Protein AF-A0A7W5N463-F1 (afdb_monomer_lite)

Secondary structure (DSSP, 8-state):
------PPPPSSEEEEEE-TT-PEEEEEGGGTEEEEE-TTS-EEEEE-S-SSEEEEEE-TTS-EEEEETTTEEEEE-TTS-EEEETTSTTTHHHHHHHHTT--

Foldseek 3Di:
DDDDPPAPDQAPFQDWDAAPVRWIWTQSQRQQFIWTQDPVRHIDTPDHPHARWHDKDADPQGWIWTDHPNFAIWTQGPVRDIDGHGVCPVPVVVVVVVVVVPD

Radius of gyration: 17.24 Å; chains: 1; bounding box: 27×18×74 Å

Structure (mmCIF, N/CA/C/O backbone):
data_AF-A0A7W5N463-F1
#
_entry.id   AF-A0A7W5N463-F1
#
loop_
_atom_site.group_PDB
_atom_site.id
_atom_site.type_symbol
_atom_site.label_atom_id
_atom_site.label_alt_id
_atom_site.label_comp_id
_atom_site.label_asym_id
_atom_site.label_entity_id
_atom_site.label_seq_id
_atom_site.pdbx_PDB_ins_code
_atom_site.Cartn_x
_atom_site.Cartn_y
_atom_site.Cartn_z
_atom_site.occupancy
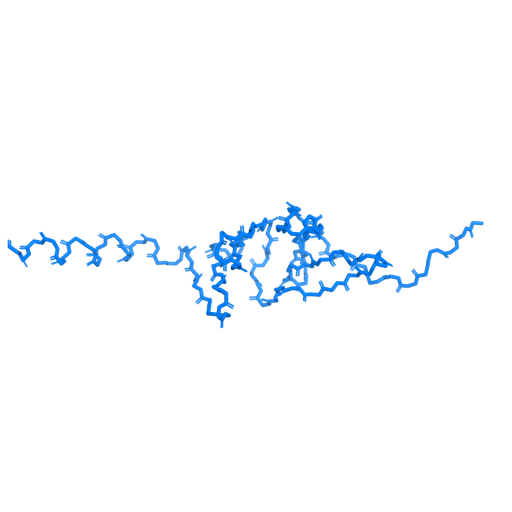_atom_site.B_iso_or_equiv
_atom_site.auth_seq_id
_atom_site.auth_comp_id
_atom_site.auth_asym_id
_atom_site.auth_atom_id
_atom_site.pdbx_PDB_model_num
ATOM 1 N N . MET A 1 1 ? 0.372 3.433 34.661 1.00 47.28 1 MET A N 1
ATOM 2 C CA . MET A 1 1 ? 0.418 3.623 33.190 1.00 47.28 1 MET A CA 1
ATOM 3 C C . MET A 1 1 ? -0.213 2.404 32.531 1.00 47.28 1 MET A C 1
ATOM 5 O O . MET A 1 1 ? 0.197 1.294 32.851 1.00 47.28 1 MET A O 1
ATOM 9 N N . LYS A 1 2 ? -1.244 2.576 31.691 1.00 39.56 2 LYS A N 1
ATOM 10 C CA . LYS A 1 2 ? -1.868 1.459 30.960 1.00 39.56 2 LYS A CA 1
ATOM 11 C C . LYS A 1 2 ? -0.865 0.926 29.932 1.00 39.56 2 LYS A C 1
ATOM 13 O O . LYS A 1 2 ? -0.378 1.690 29.105 1.00 39.56 2 LYS A O 1
ATOM 18 N N . LYS A 1 3 ? -0.529 -0.364 30.011 1.00 44.59 3 LYS A N 1
ATOM 19 C CA . LYS A 1 3 ? 0.207 -1.062 28.953 1.00 44.59 3 LYS A CA 1
ATOM 20 C C . LYS A 1 3 ? -0.769 -1.263 27.796 1.00 44.59 3 LYS A C 1
ATOM 22 O O . LYS A 1 3 ? -1.738 -2.000 27.946 1.00 44.59 3 LYS A O 1
ATOM 27 N N . PHE A 1 4 ? -0.551 -0.567 26.686 1.00 53.22 4 PHE A N 1
ATOM 28 C CA . PHE A 1 4 ? -1.219 -0.896 25.430 1.00 53.22 4 PHE A CA 1
ATOM 29 C C . PHE A 1 4 ? -0.758 -2.302 25.029 1.00 53.22 4 PHE A C 1
ATOM 31 O O . PHE A 1 4 ? 0.436 -2.597 25.126 1.00 53.22 4 PHE A O 1
ATOM 38 N N . GLY A 1 5 ? -1.698 -3.186 24.687 1.00 53.00 5 GLY A N 1
ATOM 39 C CA . GLY A 1 5 ? -1.399 -4.560 24.281 1.00 53.00 5 GLY A CA 1
ATOM 40 C C . GLY A 1 5 ? -0.428 -4.609 23.099 1.00 53.00 5 GLY A C 1
ATOM 41 O O . GLY A 1 5 ? -0.149 -3.591 22.464 1.00 53.00 5 GLY A O 1
ATOM 42 N N . THR A 1 6 ? 0.107 -5.792 22.802 1.00 52.97 6 THR A N 1
ATOM 43 C CA . THR A 1 6 ? 0.993 -6.038 21.655 1.00 52.97 6 THR A CA 1
ATOM 44 C C . THR A 1 6 ? 0.224 -5.919 20.335 1.00 52.97 6 THR A C 1
ATOM 46 O O . THR A 1 6 ? 0.011 -6.906 19.639 1.00 52.97 6 THR A O 1
ATOM 49 N N . HIS A 1 7 ? -0.232 -4.717 19.995 1.00 60.06 7 HIS A N 1
ATOM 50 C CA . HIS A 1 7 ? -0.747 -4.415 18.668 1.00 60.06 7 HIS A CA 1
ATOM 51 C C . HIS A 1 7 ? 0.422 -4.472 17.686 1.00 60.06 7 HIS A C 1
ATOM 53 O O . HIS A 1 7 ? 1.533 -4.021 18.002 1.00 60.06 7 HIS A O 1
ATOM 59 N N . GLN A 1 8 ? 0.187 -5.055 16.510 1.00 69.25 8 GLN A N 1
ATOM 60 C CA . GLN A 1 8 ? 1.178 -5.089 15.441 1.00 69.25 8 GLN A CA 1
ATOM 61 C C . GLN A 1 8 ? 1.693 -3.662 15.208 1.00 69.25 8 GLN A C 1
ATOM 63 O O . GLN A 1 8 ? 0.920 -2.715 15.073 1.00 69.25 8 GLN A O 1
ATOM 68 N N . ARG A 1 9 ? 3.014 -3.476 15.263 1.00 83.31 9 ARG A N 1
ATOM 69 C CA . ARG A 1 9 ? 3.600 -2.134 15.202 1.00 83.31 9 ARG A CA 1
ATOM 70 C C . ARG A 1 9 ? 3.732 -1.686 13.755 1.00 83.31 9 ARG A C 1
ATOM 72 O O . ARG A 1 9 ? 4.267 -2.420 12.926 1.00 83.31 9 ARG A O 1
ATOM 79 N N . LEU A 1 10 ? 3.358 -0.436 13.494 1.00 90.75 10 LEU A N 1
ATOM 80 C CA . LEU A 1 10 ? 3.725 0.235 12.253 1.00 90.75 10 LEU A CA 1
ATOM 81 C C . LEU A 1 10 ? 5.251 0.301 12.113 1.00 90.75 10 LEU A C 1
ATOM 83 O O . LEU A 1 10 ? 6.005 0.488 13.075 1.00 90.75 10 LEU A O 1
ATOM 87 N N . ALA A 1 11 ? 5.696 0.155 10.879 1.00 92.19 11 ALA A N 1
ATOM 88 C CA . ALA A 1 11 ? 7.073 0.048 10.463 1.00 92.19 11 ALA A CA 1
ATOM 89 C C . ALA A 1 11 ? 7.363 1.142 9.424 1.00 92.19 11 ALA A C 1
ATOM 91 O O . ALA A 1 11 ? 7.364 0.907 8.218 1.00 92.19 11 ALA A O 1
ATOM 92 N N . THR A 1 12 ? 7.624 2.354 9.924 1.00 95.38 12 THR A N 1
ATOM 93 C CA . THR A 1 12 ? 7.873 3.556 9.107 1.00 95.38 12 THR A CA 1
ATOM 94 C C . THR A 1 12 ? 6.667 3.895 8.213 1.00 95.38 12 THR A C 1
ATOM 96 O O . THR A 1 12 ? 6.763 3.776 6.992 1.00 95.38 12 THR A O 1
ATOM 99 N N . PRO A 1 13 ? 5.514 4.285 8.794 1.00 96.44 13 PRO A N 1
ATOM 100 C CA . PRO A 1 13 ? 4.371 4.727 8.000 1.00 96.44 13 PRO A CA 1
ATOM 101 C C . PRO A 1 13 ? 4.761 5.969 7.187 1.00 96.44 13 PRO A C 1
ATOM 103 O O . PRO A 1 13 ? 5.327 6.911 7.742 1.00 96.44 13 PRO A O 1
ATOM 106 N N . ALA A 1 14 ? 4.507 5.947 5.879 1.00 97.38 14 ALA A N 1
ATOM 107 C CA . ALA A 1 14 ? 4.937 7.002 4.953 1.00 97.38 14 ALA A CA 1
ATOM 108 C C . ALA A 1 14 ? 3.773 7.809 4.359 1.00 97.38 14 ALA A C 1
ATOM 110 O O . ALA A 1 14 ? 3.964 8.957 3.968 1.00 97.38 14 ALA A O 1
ATOM 111 N N . GLY A 1 15 ? 2.573 7.235 4.339 1.00 97.12 15 GLY A N 1
ATOM 112 C CA . GLY A 1 15 ? 1.365 7.912 3.893 1.00 97.12 15 GLY A CA 1
ATOM 113 C C . GLY A 1 15 ? 0.113 7.122 4.235 1.00 97.12 15 GLY A C 1
ATOM 114 O O . GLY A 1 15 ? 0.179 5.983 4.706 1.00 97.12 15 GLY A O 1
ATOM 115 N N . ILE A 1 16 ? -1.026 7.774 4.033 1.00 97.88 16 ILE A N 1
ATOM 116 C CA . ILE A 1 16 ? -2.348 7.276 4.406 1.00 97.88 16 ILE A CA 1
ATOM 117 C C . ILE A 1 16 ? -3.360 7.547 3.294 1.00 97.88 16 ILE A C 1
ATOM 119 O O . ILE A 1 16 ? -3.160 8.433 2.463 1.00 97.88 16 ILE A O 1
ATOM 123 N N . GLY A 1 17 ? -4.456 6.798 3.313 1.00 96.56 17 GLY A N 1
ATOM 124 C CA . GLY A 1 17 ? -5.619 6.993 2.454 1.00 96.56 17 GLY A CA 1
ATOM 125 C C . GLY A 1 17 ? -6.847 6.323 3.060 1.00 96.56 17 GLY A C 1
ATOM 126 O O . GLY A 1 17 ? -6.763 5.724 4.130 1.00 96.56 17 GLY A O 1
ATOM 127 N N . PHE A 1 18 ? -7.981 6.396 2.373 1.00 96.69 18 PHE A N 1
ATOM 128 C CA . PHE A 1 18 ? -9.184 5.659 2.753 1.00 96.69 18 PHE A CA 1
ATOM 129 C C . PHE A 1 18 ? -9.627 4.776 1.596 1.00 96.69 18 PHE A C 1
ATOM 131 O O . PHE A 1 18 ? -9.537 5.178 0.433 1.00 96.69 18 PHE A O 1
ATOM 138 N N . ASP A 1 19 ? -10.094 3.573 1.913 1.00 95.75 19 ASP A N 1
ATOM 139 C CA . ASP A 1 19 ? -10.847 2.780 0.948 1.00 95.75 19 ASP A CA 1
ATOM 140 C C . ASP A 1 19 ? -12.295 3.293 0.835 1.00 95.75 19 ASP A C 1
ATOM 142 O O . ASP A 1 19 ? -12.727 4.189 1.565 1.00 95.75 19 ASP A O 1
ATOM 146 N N . ARG A 1 20 ? 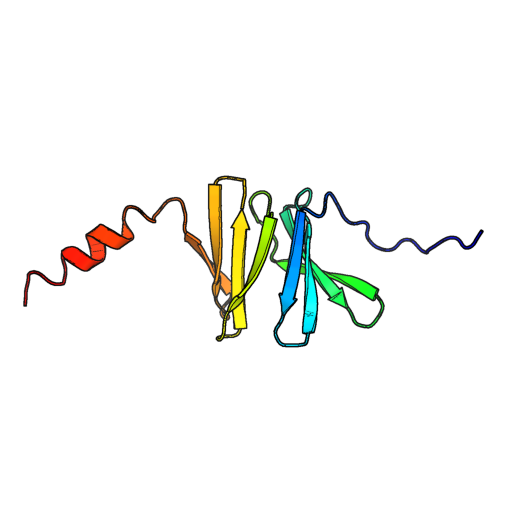-13.073 2.740 -0.098 1.00 93.94 20 ARG A N 1
ATOM 147 C CA . ARG A 1 20 ? -14.473 3.137 -0.306 1.00 93.94 20 ARG A CA 1
ATOM 148 C C . ARG A 1 20 ? -15.407 2.786 0.842 1.00 93.94 20 ARG A C 1
ATOM 150 O O . ARG A 1 2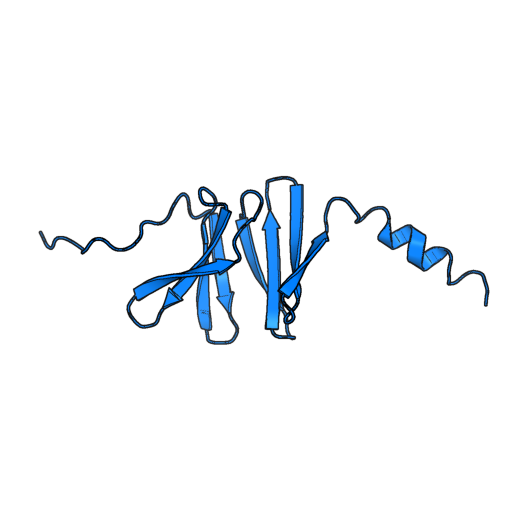0 ? -16.476 3.380 0.926 1.00 93.94 20 ARG A O 1
ATOM 157 N N . ALA A 1 21 ? -15.022 1.848 1.703 1.00 94.62 21 ALA A N 1
ATOM 158 C CA . ALA A 1 21 ? -15.757 1.548 2.926 1.00 94.62 21 ALA A CA 1
ATOM 159 C C . ALA A 1 21 ? -15.401 2.528 4.062 1.00 94.62 21 ALA A C 1
ATOM 161 O O . ALA A 1 21 ? -15.940 2.416 5.159 1.00 94.62 21 ALA A O 1
ATOM 162 N N . GLY A 1 22 ? -14.505 3.491 3.813 1.00 95.56 22 GLY A N 1
ATOM 163 C CA . GLY A 1 22 ? -14.055 4.468 4.798 1.00 95.56 22 GLY A CA 1
ATOM 164 C C . GLY A 1 22 ? -13.004 3.924 5.765 1.00 95.56 22 GLY A C 1
ATOM 165 O O . GLY A 1 22 ? -12.728 4.564 6.780 1.00 95.56 22 GLY A O 1
ATOM 166 N N . ARG A 1 23 ? -12.393 2.767 5.481 1.00 96.50 23 ARG A N 1
ATOM 167 C CA . ARG A 1 23 ? -11.338 2.199 6.329 1.00 96.50 23 ARG A CA 1
ATOM 168 C C . ARG A 1 23 ? -10.002 2.873 6.038 1.00 96.50 23 ARG A C 1
ATOM 170 O O . ARG A 1 23 ? -9.664 3.134 4.882 1.00 96.50 23 ARG A O 1
ATOM 177 N N . LEU A 1 24 ? -9.230 3.139 7.093 1.00 97.12 24 LEU A N 1
ATOM 178 C CA . LEU A 1 24 ? -7.915 3.773 6.993 1.00 97.12 24 LEU A CA 1
ATOM 179 C C . LEU A 1 24 ? -6.898 2.801 6.390 1.00 97.12 24 LEU A C 1
ATOM 181 O O . LEU A 1 24 ? -6.608 1.762 6.982 1.00 97.12 24 LEU A O 1
ATOM 185 N N . LEU A 1 25 ? -6.319 3.187 5.257 1.00 98.31 25 LEU A N 1
ATOM 186 C CA . LEU A 1 25 ? -5.188 2.526 4.620 1.00 98.31 25 LEU A CA 1
ATOM 187 C C . LEU A 1 25 ? -3.881 3.215 5.021 1.00 98.31 25 LEU A C 1
ATOM 189 O O . LEU A 1 25 ? -3.809 4.444 5.075 1.00 98.31 25 LEU A O 1
ATOM 193 N N . ILE A 1 26 ? -2.832 2.432 5.262 1.00 98.31 26 ILE A N 1
ATOM 194 C CA . ILE A 1 26 ? -1.524 2.914 5.713 1.00 98.31 26 ILE A CA 1
ATOM 195 C C . ILE A 1 26 ? -0.431 2.307 4.837 1.00 98.31 26 ILE A C 1
ATOM 197 O O . ILE A 1 26 ? -0.264 1.089 4.802 1.00 98.31 26 ILE A O 1
ATOM 201 N N . ALA A 1 27 ? 0.366 3.153 4.185 1.00 98.19 27 ALA A N 1
ATOM 202 C CA . ALA A 1 27 ? 1.591 2.732 3.517 1.00 98.19 27 ALA A CA 1
ATOM 203 C C . ALA A 1 27 ? 2.677 2.440 4.560 1.00 98.19 27 ALA A C 1
ATOM 205 O O . ALA A 1 27 ? 3.317 3.348 5.101 1.00 98.19 27 ALA A O 1
ATOM 206 N N . ASN A 1 28 ? 2.877 1.158 4.857 1.00 97.38 28 ASN A N 1
ATOM 207 C CA . ASN A 1 28 ? 3.831 0.670 5.841 1.00 97.38 28 ASN A CA 1
ATOM 208 C C . ASN A 1 28 ? 5.183 0.399 5.171 1.00 97.38 28 ASN A C 1
ATOM 210 O O . ASN A 1 28 ? 5.524 -0.728 4.802 1.00 97.38 28 ASN A O 1
ATOM 214 N N . ARG A 1 29 ? 5.947 1.475 4.958 1.00 96.31 29 ARG A N 1
ATOM 215 C CA . ARG A 1 29 ? 7.076 1.499 4.021 1.00 96.31 29 ARG A CA 1
ATOM 216 C C . ARG A 1 29 ? 8.153 0.463 4.324 1.00 96.31 29 ARG A C 1
ATOM 218 O O . ARG A 1 29 ? 8.657 -0.156 3.396 1.00 96.31 29 ARG A O 1
ATOM 225 N N . ARG A 1 30 ? 8.533 0.276 5.594 1.00 95.50 30 ARG A N 1
ATOM 226 C CA . ARG A 1 30 ? 9.654 -0.614 5.957 1.00 95.50 30 ARG A CA 1
ATOM 227 C C . ARG A 1 30 ? 9.313 -2.092 5.764 1.00 95.50 30 ARG A C 1
ATOM 229 O O . ARG A 1 30 ? 10.228 -2.891 5.616 1.00 95.50 30 ARG A O 1
ATOM 236 N N . THR A 1 31 ? 8.031 -2.454 5.783 1.00 95.81 31 THR A N 1
ATOM 237 C CA . THR A 1 31 ? 7.578 -3.836 5.555 1.00 95.81 31 THR A CA 1
ATOM 238 C C . THR A 1 31 ? 6.996 -4.043 4.166 1.00 95.81 31 THR A C 1
ATOM 240 O O . THR A 1 31 ? 6.484 -5.125 3.906 1.00 95.81 31 THR A O 1
ATOM 243 N N . ASN A 1 32 ? 7.096 -3.052 3.269 1.00 96.56 32 ASN A N 1
ATOM 244 C CA . ASN A 1 32 ? 6.649 -3.169 1.881 1.00 96.56 32 ASN A CA 1
ATOM 245 C C . ASN A 1 32 ? 5.163 -3.544 1.739 1.00 96.56 32 ASN A C 1
ATOM 247 O O . ASN A 1 32 ? 4.794 -4.377 0.915 1.00 96.56 32 ASN A O 1
ATOM 251 N N . GLN A 1 33 ? 4.311 -2.927 2.562 1.00 97.88 33 GLN A N 1
ATOM 252 C CA . GLN A 1 33 ? 2.892 -3.269 2.656 1.00 97.88 33 GLN A CA 1
ATOM 253 C C . GLN A 1 33 ? 1.988 -2.038 2.636 1.00 97.88 33 GLN A C 1
ATOM 255 O O . GLN A 1 33 ? 2.360 -0.977 3.143 1.00 97.88 33 GLN A O 1
ATOM 260 N N . ILE A 1 34 ? 0.766 -2.216 2.136 1.00 98.25 34 ILE A N 1
ATOM 261 C CA . ILE A 1 34 ? -0.387 -1.416 2.546 1.00 98.25 34 ILE A CA 1
ATOM 262 C C . ILE A 1 34 ? -1.151 -2.201 3.608 1.00 98.25 34 ILE A C 1
ATOM 264 O O . ILE A 1 34 ? -1.551 -3.346 3.385 1.00 98.25 34 ILE A O 1
ATOM 268 N N . LEU A 1 35 ? -1.365 -1.564 4.753 1.00 98.06 35 LEU A N 1
ATOM 269 C CA . LEU A 1 35 ? -2.175 -2.091 5.842 1.00 98.06 35 LEU A CA 1
ATOM 270 C C . LEU A 1 35 ? -3.534 -1.396 5.881 1.00 98.06 35 LEU A C 1
ATOM 272 O O . LEU A 1 35 ? -3.643 -0.243 5.469 1.00 98.06 35 LEU A O 1
ATOM 276 N N . VAL A 1 36 ? -4.537 -2.064 6.438 1.00 97.25 36 VAL A N 1
ATOM 277 C CA . VAL A 1 36 ? -5.813 -1.466 6.839 1.00 97.25 36 VAL A CA 1
ATOM 278 C C . VAL A 1 36 ? -5.969 -1.540 8.351 1.00 97.25 36 VAL A C 1
ATOM 280 O O . VAL A 1 36 ? -5.525 -2.502 8.978 1.00 97.25 36 VAL A O 1
ATOM 283 N N . VAL A 1 37 ? -6.600 -0.522 8.936 1.00 95.25 37 VAL A N 1
ATOM 284 C CA . VAL A 1 37 ? -7.078 -0.581 10.322 1.00 95.25 37 VAL A CA 1
ATOM 285 C C . VAL A 1 37 ? -8.480 -1.179 10.331 1.00 95.25 37 VAL A C 1
ATOM 287 O O . VAL A 1 37 ? -9.403 -0.626 9.733 1.00 95.25 37 VAL A O 1
ATOM 290 N N . THR A 1 38 ? -8.637 -2.315 10.998 1.00 90.50 38 THR A N 1
ATOM 291 C CA . THR A 1 38 ? -9.922 -2.996 11.178 1.00 90.50 38 THR A CA 1
ATOM 292 C C . THR A 1 38 ? -10.798 -2.280 12.211 1.00 90.50 38 THR A C 1
ATOM 294 O O . THR A 1 38 ? -10.324 -1.463 13.004 1.00 90.50 38 THR A O 1
ATOM 297 N N . GLU A 1 39 ? -12.084 -2.635 12.276 1.00 89.31 39 GLU A N 1
ATOM 298 C CA . GLU A 1 39 ? -13.031 -2.059 13.248 1.00 89.31 39 GLU A CA 1
ATOM 299 C C . GLU A 1 39 ? -12.627 -2.303 14.712 1.00 89.31 39 GLU A C 1
ATOM 301 O O . GLU A 1 39 ? -12.908 -1.485 15.585 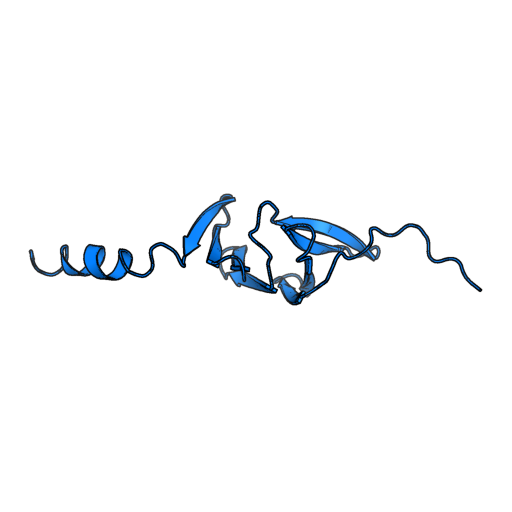1.00 89.31 39 GLU A O 1
ATOM 306 N N . ASN A 1 40 ? -11.915 -3.400 14.992 1.00 89.19 40 ASN A N 1
ATOM 307 C CA . ASN A 1 40 ? -11.383 -3.713 16.322 1.00 89.19 40 ASN A CA 1
ATOM 308 C C . ASN A 1 40 ? -9.987 -3.105 16.588 1.00 89.19 40 ASN A C 1
ATOM 310 O O . ASN A 1 40 ? -9.341 -3.461 17.577 1.00 89.19 40 ASN A O 1
ATOM 314 N N . GLY A 1 41 ? -9.517 -2.198 15.724 1.00 87.31 41 GLY A N 1
ATOM 315 C CA . GLY A 1 41 ? -8.252 -1.475 15.882 1.00 87.31 41 GLY A CA 1
ATOM 3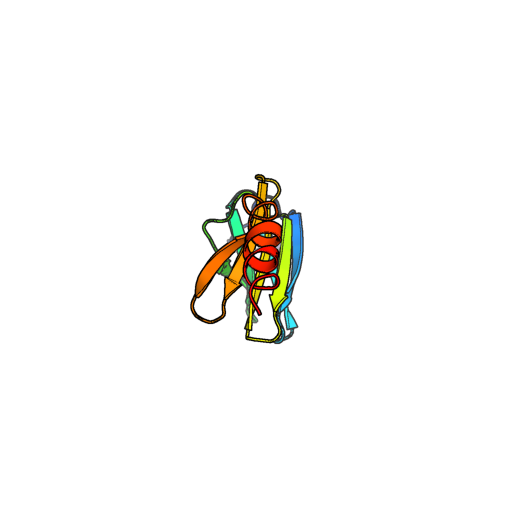16 C C . GLY A 1 41 ? -7.001 -2.321 15.634 1.00 87.31 41 GLY A C 1
ATOM 317 O O . GLY A 1 41 ? -5.920 -1.962 16.105 1.00 87.31 41 GLY A O 1
ATOM 318 N N . GLN A 1 42 ? -7.134 -3.450 14.939 1.00 91.25 42 GLN A N 1
ATOM 319 C CA . GLN A 1 42 ? -6.008 -4.275 14.508 1.00 91.25 42 GLN A CA 1
ATOM 320 C C . GLN A 1 42 ? -5.517 -3.835 13.128 1.00 91.25 42 GLN A C 1
ATOM 322 O O . GLN A 1 42 ? -6.198 -3.111 12.403 1.00 91.25 42 GLN A O 1
ATOM 327 N N . LEU A 1 43 ? -4.301 -4.252 12.787 1.00 94.31 43 LEU A N 1
ATOM 328 C CA . LEU A 1 43 ? -3.733 -4.040 11.463 1.00 94.31 43 LEU A CA 1
ATOM 329 C C . LEU A 1 43 ? -3.838 -5.332 10.662 1.00 94.31 43 LEU A C 1
ATOM 331 O O . LEU A 1 43 ? -3.462 -6.396 11.149 1.00 94.31 43 LEU A O 1
ATOM 335 N N . GLU A 1 44 ? -4.306 -5.217 9.427 1.00 95.69 44 GLU A N 1
ATOM 336 C CA . GLU A 1 44 ? -4.331 -6.311 8.460 1.00 95.69 44 GLU A CA 1
ATOM 337 C C . GLU A 1 44 ? -3.616 -5.888 7.180 1.00 95.69 44 GLU A C 1
ATOM 339 O O . GLU A 1 44 ? -3.716 -4.739 6.749 1.00 95.69 44 GLU A O 1
ATOM 344 N N . THR A 1 45 ? -2.885 -6.812 6.558 1.00 96.69 45 THR A N 1
ATOM 345 C CA . THR A 1 45 ? -2.249 -6.561 5.262 1.00 96.69 45 THR A CA 1
ATOM 346 C C . THR A 1 45 ? -3.287 -6.653 4.153 1.00 96.69 45 THR A C 1
ATOM 348 O O . THR A 1 45 ? -3.928 -7.687 3.992 1.00 96.69 45 THR A O 1
ATOM 351 N N . VAL A 1 46 ? -3.418 -5.586 3.363 1.00 96.69 46 VAL A N 1
ATOM 352 C CA . VAL A 1 46 ? -4.271 -5.559 2.161 1.00 96.69 46 VAL A CA 1
ATOM 353 C C . VAL A 1 46 ? -3.445 -5.823 0.910 1.00 96.69 46 VAL A C 1
ATOM 355 O O . VAL A 1 46 ? -3.893 -6.506 -0.005 1.00 96.69 46 VAL A O 1
ATOM 358 N N . ILE A 1 47 ? -2.238 -5.258 0.863 1.00 97.44 47 ILE A N 1
ATOM 359 C CA . ILE A 1 47 ? -1.330 -5.362 -0.279 1.00 97.44 47 ILE A CA 1
ATOM 360 C C . ILE A 1 47 ? 0.075 -5.575 0.264 1.00 97.44 47 ILE A C 1
ATOM 362 O O . ILE A 1 47 ? 0.504 -4.869 1.179 1.00 97.44 47 ILE A O 1
ATOM 366 N N . ASP A 1 48 ? 0.792 -6.527 -0.309 1.00 96.62 48 ASP A N 1
ATOM 367 C CA . ASP A 1 48 ? 2.171 -6.866 0.013 1.00 96.62 48 ASP A CA 1
ATOM 368 C C . ASP A 1 48 ? 3.065 -6.810 -1.231 1.00 96.62 48 ASP A C 1
ATOM 370 O O . ASP A 1 48 ? 2.614 -6.458 -2.323 1.00 96.62 48 ASP A O 1
ATOM 374 N N . ASP A 1 49 ? 4.343 -7.143 -1.038 1.00 94.88 49 ASP A N 1
ATOM 375 C CA . ASP A 1 49 ? 5.346 -7.239 -2.104 1.00 94.88 49 ASP A CA 1
ATOM 376 C C . ASP A 1 49 ? 5.523 -5.930 -2.901 1.00 94.88 49 ASP A C 1
ATOM 378 O O . ASP A 1 49 ? 5.759 -5.901 -4.108 1.00 94.88 49 ASP A O 1
ATOM 382 N N . LEU A 1 50 ? 5.400 -4.805 -2.195 1.00 94.81 50 LEU A N 1
ATOM 383 C CA . LEU A 1 50 ? 5.583 -3.467 -2.753 1.00 94.81 50 LEU A CA 1
ATOM 384 C C . LEU A 1 50 ? 7.046 -3.026 -2.666 1.00 94.81 50 LEU A C 1
ATOM 386 O O . LEU A 1 50 ? 7.853 -3.585 -1.927 1.00 94.81 50 LEU A O 1
ATOM 390 N N . GLN A 1 51 ? 7.407 -1.967 -3.385 1.00 94.38 51 GLN A N 1
ATOM 391 C CA . GLN A 1 51 ? 8.780 -1.461 -3.403 1.00 94.38 51 GLN A CA 1
ATOM 392 C C . GLN A 1 51 ? 8.864 -0.139 -2.649 1.00 94.38 51 GLN A C 1
ATOM 394 O O . GLN A 1 51 ? 8.912 0.939 -3.241 1.00 94.38 51 GLN A O 1
ATOM 399 N N . THR A 1 52 ? 8.916 -0.205 -1.315 1.00 96.00 52 THR A N 1
ATOM 400 C CA . THR A 1 52 ? 8.928 0.968 -0.424 1.00 96.00 52 THR A CA 1
ATOM 401 C C . THR A 1 52 ? 7.739 1.917 -0.686 1.00 96.00 52 THR A C 1
ATOM 403 O O . THR A 1 52 ? 7.919 3.022 -1.207 1.00 96.00 52 THR A O 1
ATOM 406 N N . PRO A 1 53 ? 6.507 1.502 -0.343 1.00 97.62 53 PRO A N 1
ATOM 407 C CA . PRO A 1 53 ? 5.304 2.271 -0.645 1.00 97.62 53 PRO A CA 1
ATOM 408 C C . PRO A 1 53 ? 5.258 3.599 0.119 1.00 97.62 53 PRO A C 1
ATOM 410 O O . PRO A 1 53 ? 5.750 3.702 1.247 1.00 97.62 53 PRO A O 1
ATOM 413 N N . VAL A 1 54 ? 4.638 4.609 -0.492 1.00 97.81 54 VAL A N 1
ATOM 414 C CA . VAL A 1 54 ? 4.470 5.955 0.080 1.00 97.81 54 VAL A CA 1
ATOM 415 C C . VAL A 1 54 ? 3.003 6.366 0.141 1.00 97.81 54 VAL A C 1
ATOM 417 O O . VAL A 1 54 ? 2.573 6.875 1.168 1.00 97.81 54 VAL A O 1
ATOM 420 N N . GLY A 1 55 ? 2.221 6.130 -0.911 1.00 96.69 55 GLY A N 1
ATOM 421 C CA . GLY A 1 55 ? 0.800 6.480 -0.957 1.00 96.69 55 GLY A CA 1
ATOM 422 C C . GLY A 1 55 ? -0.041 5.383 -1.594 1.00 96.69 55 GLY A C 1
ATOM 423 O O . GLY A 1 55 ? 0.474 4.574 -2.361 1.00 96.69 55 GLY A O 1
ATOM 424 N N . VAL A 1 56 ? -1.335 5.362 -1.274 1.00 98.06 56 VAL A N 1
ATOM 425 C CA . VAL A 1 56 ? -2.303 4.397 -1.808 1.00 98.06 56 VAL A CA 1
ATOM 426 C C . VAL A 1 56 ? -3.657 5.059 -2.041 1.00 98.06 56 VAL A C 1
ATOM 428 O O . VAL A 1 56 ? -4.108 5.862 -1.226 1.00 98.06 56 VAL A O 1
ATOM 431 N N . VAL A 1 57 ? -4.316 4.689 -3.138 1.00 97.00 57 VAL A N 1
ATOM 432 C CA . VAL A 1 57 ? -5.716 5.028 -3.428 1.00 97.00 57 VAL A CA 1
ATOM 433 C C . VAL A 1 57 ? -6.457 3.798 -3.953 1.00 97.00 57 VAL A C 1
ATOM 435 O O . VAL A 1 57 ? -5.873 2.998 -4.684 1.00 97.00 57 VAL A O 1
ATOM 438 N N . GLN A 1 58 ? -7.736 3.642 -3.601 1.00 97.38 58 GLN A N 1
ATOM 439 C CA . GLN A 1 58 ? -8.591 2.594 -4.170 1.00 97.38 58 GLN A CA 1
ATOM 440 C C . GLN A 1 58 ? -9.268 3.093 -5.459 1.00 97.38 58 GLN A C 1
ATOM 442 O O . GLN A 1 58 ? -9.876 4.168 -5.483 1.00 97.38 58 GLN A O 1
ATOM 447 N N . THR A 1 59 ? -9.191 2.323 -6.542 1.00 94.62 59 THR A N 1
ATOM 448 C CA . THR A 1 59 ? -9.776 2.662 -7.851 1.00 94.62 59 THR A CA 1
ATOM 449 C C . THR A 1 59 ? -11.273 2.343 -7.903 1.00 94.62 59 THR A C 1
ATOM 451 O O . THR A 1 59 ? -11.712 1.460 -7.170 1.00 94.62 59 THR A O 1
ATOM 454 N N . PRO A 1 60 ? -12.099 3.053 -8.711 1.00 93.75 60 PRO A N 1
ATOM 455 C CA . PRO A 1 60 ? -13.553 2.830 -8.900 1.00 93.75 60 PRO A CA 1
ATOM 456 C C . PRO A 1 60 ? -14.041 1.388 -8.983 1.00 93.75 60 PRO A C 1
ATOM 458 O O . PRO A 1 60 ? -15.063 1.059 -8.393 1.00 93.75 60 PRO A O 1
ATOM 461 N N . ASP A 1 61 ? -13.289 0.543 -9.667 1.00 91.44 61 ASP A N 1
ATOM 462 C CA . ASP A 1 61 ? -13.571 -0.871 -9.896 1.00 91.44 61 ASP A CA 1
ATOM 463 C C . ASP A 1 61 ? -13.200 -1.787 -8.714 1.00 91.44 61 ASP A C 1
ATOM 465 O O . ASP A 1 61 ? -13.481 -2.979 -8.763 1.00 91.44 61 ASP A O 1
ATOM 469 N N . GLY A 1 62 ? -12.607 -1.250 -7.642 1.00 94.69 62 GLY A N 1
ATOM 470 C CA . GLY A 1 62 ? -12.237 -1.995 -6.433 1.00 94.69 62 GLY A CA 1
ATOM 471 C C . GLY A 1 62 ? -10.759 -2.383 -6.341 1.00 94.69 62 GLY A C 1
ATOM 472 O O . GLY A 1 62 ? -10.362 -2.986 -5.346 1.00 94.69 62 GLY A O 1
ATOM 473 N N . GLY A 1 63 ? -9.946 -2.013 -7.332 1.00 96.81 63 GLY A N 1
ATOM 474 C CA . GLY A 1 63 ? -8.493 -2.174 -7.315 1.00 96.81 63 GLY A CA 1
ATOM 475 C C . GLY A 1 63 ? -7.775 -1.094 -6.499 1.00 96.81 63 GLY A C 1
ATOM 476 O O . GLY A 1 63 ? -8.392 -0.297 -5.791 1.00 96.81 63 GLY A O 1
ATOM 477 N N . TYR A 1 64 ? -6.449 -1.040 -6.610 1.00 97.69 64 TYR A N 1
ATOM 478 C CA . TYR A 1 64 ? -5.596 -0.103 -5.882 1.00 97.69 64 TYR A CA 1
ATOM 479 C C . TYR A 1 64 ? -4.469 0.439 -6.756 1.00 97.69 64 TYR A C 1
ATOM 481 O O . TYR A 1 64 ? -3.935 -0.253 -7.618 1.00 97.69 64 TYR A O 1
ATOM 489 N N . VAL A 1 65 ? -4.064 1.677 -6.490 1.00 97.06 65 VAL A N 1
ATOM 490 C CA . VAL A 1 65 ? -2.869 2.295 -7.071 1.00 97.06 65 VAL A CA 1
ATOM 491 C C . VAL A 1 65 ? -1.964 2.719 -5.926 1.00 97.06 65 VAL A C 1
ATOM 493 O O . VAL A 1 65 ? -2.395 3.450 -5.033 1.00 97.06 65 VAL A O 1
ATOM 496 N N . VAL A 1 66 ? -0.719 2.251 -5.946 1.00 97.75 66 VAL A N 1
ATOM 497 C CA . VAL A 1 66 ? 0.271 2.467 -4.889 1.00 97.75 66 VAL A CA 1
ATOM 498 C C . VAL A 1 66 ? 1.501 3.141 -5.474 1.00 97.75 66 VAL A C 1
ATOM 500 O O . VAL A 1 66 ? 2.104 2.624 -6.409 1.00 97.75 66 VAL A O 1
ATOM 503 N N . SER A 1 67 ? 1.901 4.283 -4.917 1.00 96.25 67 SER A N 1
ATOM 504 C CA . SER A 1 67 ? 3.168 4.921 -5.277 1.00 96.25 67 SER A CA 1
ATOM 505 C C . SER A 1 67 ? 4.324 4.311 -4.486 1.00 96.25 67 SER A C 1
ATOM 507 O O . SER A 1 67 ? 4.243 4.136 -3.269 1.00 96.25 67 SER A O 1
ATOM 509 N N . ASN A 1 68 ? 5.420 4.014 -5.181 1.00 95.19 68 ASN A N 1
ATOM 510 C CA . ASN A 1 68 ? 6.595 3.334 -4.651 1.00 95.19 68 ASN A CA 1
ATOM 511 C C . ASN A 1 68 ? 7.837 4.209 -4.852 1.00 95.19 68 ASN A C 1
ATOM 513 O O . ASN A 1 68 ? 8.220 4.490 -5.992 1.00 95.19 68 ASN A O 1
ATOM 517 N N . ILE A 1 69 ? 8.526 4.591 -3.766 1.00 90.12 69 ILE A N 1
ATOM 518 C CA . ILE A 1 69 ? 9.786 5.353 -3.898 1.00 90.12 69 ILE A CA 1
ATOM 519 C C . ILE A 1 69 ? 10.899 4.505 -4.540 1.00 90.12 69 ILE A C 1
ATOM 521 O O . ILE A 1 69 ? 11.850 5.051 -5.086 1.00 90.12 69 ILE A O 1
ATOM 525 N N . GLY A 1 70 ? 10.748 3.176 -4.544 1.00 81.69 70 GLY A N 1
ATOM 526 C CA . GLY A 1 70 ? 11.656 2.225 -5.186 1.00 81.69 70 GLY A CA 1
ATOM 527 C C . GLY A 1 70 ? 11.591 2.192 -6.718 1.00 81.69 70 GLY A C 1
ATOM 528 O O . GLY A 1 70 ? 12.371 1.456 -7.318 1.00 81.69 70 GLY A O 1
ATOM 529 N N . GLY A 1 71 ? 10.709 2.974 -7.360 1.00 72.19 71 GLY A N 1
ATOM 530 C CA . GLY A 1 71 ? 10.817 3.250 -8.800 1.00 72.19 71 GLY A CA 1
ATOM 531 C C . GLY A 1 71 ? 9.546 3.115 -9.639 1.00 72.19 71 GLY A C 1
ATOM 532 O O . GLY A 1 71 ? 9.650 2.765 -10.814 1.00 72.19 71 GLY A O 1
ATOM 533 N N . GLY A 1 72 ? 8.356 3.387 -9.097 1.00 88.25 72 GLY A N 1
ATOM 534 C CA . GLY A 1 72 ? 7.149 3.389 -9.926 1.00 88.25 72 GLY A CA 1
ATOM 535 C C . GLY A 1 72 ? 5.838 3.460 -9.160 1.00 88.25 72 GLY A C 1
ATOM 536 O O . GLY A 1 72 ? 5.771 3.885 -8.008 1.00 88.25 72 GLY A O 1
ATOM 537 N N . VAL A 1 73 ? 4.784 3.035 -9.838 1.00 93.50 73 VAL A N 1
ATOM 538 C CA . VAL A 1 73 ? 3.418 2.951 -9.351 1.00 93.50 73 VAL A CA 1
ATOM 539 C C . VAL A 1 73 ? 2.920 1.533 -9.607 1.00 93.50 73 VAL A C 1
ATOM 541 O O . VAL A 1 73 ? 2.783 1.127 -10.759 1.00 93.50 73 VAL A O 1
ATOM 544 N N . THR A 1 74 ? 2.614 0.791 -8.548 1.00 94.75 74 THR A N 1
ATOM 545 C CA . THR A 1 74 ? 1.949 -0.509 -8.680 1.00 94.75 74 THR A CA 1
ATOM 546 C C . THR A 1 74 ? 0.452 -0.271 -8.829 1.00 94.75 74 THR A C 1
ATOM 548 O O . THR A 1 74 ? -0.173 0.347 -7.967 1.00 94.75 74 THR A O 1
ATOM 551 N N . ILE A 1 75 ? -0.138 -0.779 -9.904 1.00 94.75 75 ILE A N 1
ATOM 552 C CA . ILE A 1 75 ? -1.585 -0.855 -10.101 1.00 94.75 75 ILE A CA 1
ATOM 553 C C . ILE A 1 75 ? -2.001 -2.300 -9.846 1.00 94.75 75 ILE A C 1
ATOM 555 O O . ILE A 1 75 ? -1.530 -3.206 -10.526 1.00 94.75 75 ILE A O 1
ATOM 559 N N . ILE A 1 76 ? -2.887 -2.507 -8.880 1.00 96.12 76 ILE A N 1
ATOM 560 C CA . ILE A 1 76 ? -3.477 -3.795 -8.536 1.00 96.12 76 ILE A CA 1
ATOM 561 C C . ILE A 1 76 ? -4.928 -3.754 -9.000 1.00 96.12 76 ILE A C 1
ATOM 563 O O . ILE A 1 76 ? -5.718 -2.954 -8.503 1.00 96.12 76 ILE A O 1
ATOM 567 N N . ARG A 1 77 ? -5.285 -4.589 -9.970 1.00 95.00 77 ARG A N 1
ATOM 568 C CA . ARG A 1 77 ? -6.662 -4.713 -10.458 1.00 95.00 77 ARG A CA 1
ATOM 569 C C . ARG A 1 77 ? -7.535 -5.493 -9.464 1.00 95.00 77 ARG A C 1
ATOM 571 O O . ARG A 1 77 ? -6.994 -6.218 -8.628 1.00 95.00 77 ARG A O 1
ATOM 578 N N . PRO A 1 78 ? -8.875 -5.398 -9.558 1.00 94.94 78 PRO A N 1
ATOM 579 C CA . PRO A 1 78 ? -9.786 -6.149 -8.685 1.00 94.94 78 PRO A CA 1
ATOM 580 C C . PRO A 1 78 ? -9.615 -7.675 -8.762 1.00 94.94 78 PRO A C 1
ATOM 582 O O . PRO A 1 78 ? -9.901 -8.376 -7.798 1.00 94.94 78 PRO A O 1
ATOM 585 N N . ASP A 1 79 ? -9.130 -8.187 -9.896 1.00 94.00 79 ASP A N 1
ATOM 586 C CA . ASP A 1 79 ? -8.804 -9.604 -10.111 1.00 94.00 79 ASP A CA 1
ATOM 587 C C . ASP A 1 79 ? -7.443 -10.023 -9.513 1.00 94.00 79 ASP A C 1
ATOM 589 O O . ASP A 1 79 ? -7.048 -11.183 -9.620 1.00 94.00 79 ASP A O 1
ATOM 593 N N . GLY A 1 80 ? -6.718 -9.090 -8.887 1.00 92.81 80 GLY A N 1
ATOM 594 C CA . GLY A 1 80 ? -5.397 -9.298 -8.297 1.00 92.81 80 GLY A CA 1
ATOM 595 C C . GLY A 1 80 ? -4.225 -9.096 -9.262 1.00 92.81 80 GLY A C 1
ATOM 596 O O . GLY A 1 80 ? -3.075 -9.124 -8.818 1.00 92.81 80 GLY A O 1
ATOM 597 N N . ALA A 1 81 ? -4.465 -8.856 -10.557 1.00 92.81 81 ALA A N 1
ATOM 598 C CA . ALA A 1 81 ? -3.390 -8.630 -11.518 1.00 92.81 81 ALA A CA 1
ATOM 599 C C . ALA A 1 81 ? -2.616 -7.339 -11.199 1.00 92.81 81 ALA A C 1
ATOM 601 O O . ALA A 1 81 ? -3.212 -6.288 -10.948 1.00 92.81 81 ALA A O 1
ATOM 602 N N . ARG A 1 82 ? -1.279 -7.407 -11.247 1.00 92.81 82 ARG A N 1
ATOM 603 C CA . ARG A 1 82 ? -0.379 -6.285 -10.935 1.00 92.81 82 ARG A CA 1
ATOM 604 C C . ARG A 1 82 ? 0.263 -5.714 -12.201 1.00 92.81 82 ARG A C 1
ATOM 606 O O . ARG A 1 82 ? 0.723 -6.462 -13.059 1.00 92.81 82 ARG A O 1
ATOM 613 N N . VAL A 1 83 ? 0.313 -4.388 -12.302 1.00 89.81 83 VAL A N 1
ATOM 614 C CA . VAL A 1 83 ? 1.000 -3.642 -13.368 1.00 89.81 83 VAL A CA 1
ATOM 615 C C . VAL A 1 83 ? 1.924 -2.610 -12.731 1.00 89.81 83 VAL A C 1
ATOM 617 O O . VAL A 1 83 ? 1.470 -1.777 -11.954 1.00 89.81 83 VAL A O 1
ATOM 620 N N . GLU A 1 84 ? 3.208 -2.630 -13.085 1.00 89.12 84 GLU A N 1
ATOM 621 C CA . GLU A 1 84 ? 4.201 -1.665 -12.597 1.00 89.12 84 GLU A CA 1
ATOM 622 C C . GLU A 1 84 ? 4.347 -0.492 -13.572 1.00 89.12 84 GLU A C 1
ATOM 624 O O . GLU A 1 84 ? 5.166 -0.486 -14.493 1.00 89.12 84 GLU A O 1
ATOM 629 N N . ALA A 1 85 ? 3.532 0.536 -13.364 1.00 75.19 85 ALA A N 1
ATOM 630 C CA . ALA A 1 85 ? 3.569 1.760 -14.141 1.00 75.19 85 ALA A CA 1
ATOM 631 C C . ALA A 1 85 ? 4.728 2.644 -13.642 1.00 75.19 85 ALA A C 1
ATOM 633 O O . ALA A 1 85 ? 4.699 3.196 -12.550 1.00 75.19 85 ALA A O 1
ATOM 634 N N . GLY A 1 86 ? 5.800 2.766 -14.418 1.00 68.94 86 GLY A N 1
ATOM 635 C CA . GLY A 1 86 ? 7.032 3.448 -13.985 1.00 68.94 86 GLY A CA 1
ATOM 636 C C . GLY A 1 86 ? 8.229 3.007 -14.808 1.00 68.94 86 GLY A C 1
ATOM 637 O O . GLY A 1 86 ? 8.991 3.835 -15.295 1.00 68.94 86 GLY A O 1
ATOM 638 N N . LYS A 1 87 ? 8.307 1.695 -15.056 1.00 57.53 87 LYS A N 1
ATOM 639 C CA . LYS A 1 87 ? 9.262 1.085 -15.990 1.00 57.53 87 LYS A CA 1
ATOM 640 C C . LYS A 1 87 ? 8.789 1.200 -17.451 1.00 57.53 87 LYS A C 1
ATOM 642 O O . LYS A 1 87 ? 9.611 1.414 -18.333 1.00 57.53 87 LYS A O 1
ATOM 647 N N . ASP A 1 88 ? 7.468 1.195 -17.675 1.00 56.44 88 ASP A N 1
ATOM 648 C CA . ASP A 1 88 ? 6.852 1.106 -19.013 1.00 56.44 88 ASP A CA 1
ATOM 649 C C . ASP A 1 88 ? 6.095 2.361 -19.496 1.00 56.44 88 ASP A C 1
ATOM 651 O O . ASP A 1 88 ? 5.503 2.343 -20.579 1.00 56.44 88 ASP A O 1
ATOM 655 N N . PHE A 1 89 ? 6.121 3.487 -18.766 1.00 54.34 89 PHE A N 1
ATOM 656 C CA . PHE A 1 89 ? 5.474 4.728 -19.245 1.00 54.34 89 PHE A CA 1
ATOM 657 C C . PHE A 1 89 ? 6.038 5.211 -20.600 1.00 54.34 89 PHE A C 1
ATOM 659 O O . PHE A 1 89 ? 5.341 5.906 -21.337 1.00 54.34 89 PHE A O 1
ATOM 666 N N . GLY A 1 90 ? 7.257 4.792 -20.972 1.00 45.66 90 GLY A N 1
ATOM 667 C CA . GLY A 1 90 ? 7.849 5.045 -22.292 1.00 45.66 90 GLY A CA 1
ATOM 668 C C . GLY A 1 90 ? 7.381 4.111 -23.420 1.00 45.66 90 GLY A C 1
ATOM 669 O O . GLY A 1 90 ? 7.507 4.472 -24.588 1.00 45.66 90 GLY A O 1
ATOM 670 N N . LEU A 1 91 ? 6.818 2.937 -23.110 1.00 47.38 91 LEU A N 1
ATOM 671 C CA . LEU A 1 91 ? 6.417 1.932 -24.109 1.00 47.38 91 LEU A CA 1
ATOM 672 C C . LEU A 1 91 ? 4.911 1.956 -24.420 1.00 47.38 91 LEU A C 1
ATOM 674 O O . LEU A 1 91 ? 4.491 1.586 -25.516 1.00 47.38 91 LEU A O 1
ATOM 678 N N . LEU A 1 92 ? 4.083 2.463 -23.502 1.00 44.41 92 LEU A N 1
ATOM 679 C CA . LEU A 1 92 ? 2.633 2.570 -23.721 1.00 44.41 92 LEU A CA 1
ATOM 680 C C . LEU A 1 92 ? 2.232 3.736 -24.646 1.00 44.41 92 LEU A C 1
ATOM 682 O O . LEU A 1 92 ? 1.163 3.690 -25.258 1.00 44.41 92 LEU A O 1
ATOM 686 N N . LEU A 1 93 ? 3.095 4.745 -24.818 1.00 44.28 93 LEU A N 1
ATOM 687 C CA . LEU A 1 93 ? 2.881 5.828 -25.790 1.00 44.28 93 LEU A CA 1
ATOM 688 C C . LEU A 1 93 ? 3.248 5.421 -27.226 1.00 44.28 93 LEU A C 1
ATOM 690 O O . LEU A 1 93 ? 2.677 5.955 -28.176 1.00 44.28 93 LEU A O 1
ATOM 694 N N . THR A 1 94 ? 4.153 4.456 -27.412 1.00 45.34 94 THR A N 1
ATOM 695 C CA . THR A 1 94 ? 4.539 3.970 -28.746 1.00 45.34 94 THR A CA 1
ATOM 696 C C . THR A 1 94 ? 3.615 2.861 -29.245 1.00 45.34 94 THR A C 1
ATOM 698 O O . THR A 1 94 ? 3.287 2.847 -30.430 1.00 45.34 94 THR A O 1
ATOM 701 N N . ALA A 1 95 ? 3.101 1.995 -28.366 1.00 45.28 95 ALA A N 1
ATOM 702 C CA . ALA A 1 95 ? 2.178 0.927 -28.761 1.00 45.28 95 ALA A CA 1
ATOM 703 C C . ALA A 1 95 ? 0.830 1.452 -29.308 1.00 45.28 95 ALA A C 1
ATOM 705 O O . ALA A 1 95 ? 0.316 0.909 -30.284 1.00 45.28 95 ALA A O 1
ATOM 706 N N . ASN A 1 96 ? 0.294 2.547 -28.753 1.00 42.31 96 ASN A N 1
ATOM 707 C CA . ASN A 1 96 ? -0.961 3.147 -29.232 1.00 42.31 96 ASN A CA 1
ATOM 708 C C . ASN A 1 96 ? -0.794 4.062 -30.459 1.00 42.31 96 ASN A C 1
ATOM 710 O O . ASN A 1 96 ? -1.767 4.311 -31.166 1.00 42.31 96 ASN A O 1
ATOM 714 N N . LEU A 1 97 ? 0.418 4.543 -30.768 1.00 43.16 97 LEU A N 1
ATOM 715 C CA . LEU A 1 97 ? 0.646 5.345 -31.979 1.00 43.16 97 LEU A CA 1
ATOM 716 C C . LEU A 1 97 ? 0.818 4.493 -33.250 1.00 43.16 97 LEU A C 1
ATOM 718 O O . LEU A 1 97 ? 0.573 4.993 -34.348 1.00 43.16 97 LEU A O 1
ATOM 722 N N . TYR A 1 98 ? 1.216 3.220 -33.127 1.00 43.25 98 TYR A N 1
ATOM 723 C CA . TYR A 1 98 ? 1.381 2.324 -34.280 1.00 43.25 98 TYR A CA 1
ATOM 724 C C . TYR A 1 98 ? 0.066 1.700 -34.777 1.00 43.25 98 TYR A C 1
ATOM 726 O O . TYR A 1 98 ? -0.023 1.377 -35.963 1.00 43.25 98 TYR A O 1
ATOM 734 N N . SER A 1 99 ? -0.958 1.561 -33.927 1.00 48.31 99 SER A N 1
ATOM 735 C CA . SER A 1 99 ? -2.277 1.042 -34.333 1.00 48.31 99 SER A CA 1
ATOM 736 C C . SER A 1 99 ? -3.173 2.100 -34.992 1.00 48.31 99 SER A C 1
ATOM 738 O O . SER A 1 99 ? -4.046 1.747 -35.774 1.00 48.31 99 SER A O 1
ATOM 740 N N . LEU A 1 100 ? -2.924 3.393 -34.749 1.00 45.91 100 LEU A N 1
ATOM 741 C CA . LEU A 1 100 ? -3.732 4.509 -35.269 1.00 45.91 100 LEU A CA 1
ATOM 742 C C . LEU A 1 100 ? -3.248 5.088 -36.614 1.00 45.91 100 LEU A C 1
ATOM 744 O O . LEU A 1 100 ? -3.885 5.988 -37.149 1.00 45.91 100 LEU A O 1
ATOM 748 N N . ARG A 1 101 ? -2.132 4.601 -37.176 1.00 50.03 101 ARG A N 1
ATOM 749 C CA . ARG A 1 101 ? -1.624 5.027 -38.504 1.00 50.03 101 ARG A CA 1
ATOM 750 C C . ARG A 1 101 ? -1.851 4.004 -39.622 1.00 50.03 101 ARG A C 1
ATOM 752 O O . ARG A 1 101 ? -1.380 4.205 -40.738 1.00 50.03 101 ARG A O 1
ATOM 759 N N . ARG A 1 102 ? -2.546 2.905 -39.325 1.00 48.59 102 ARG A N 1
ATOM 760 C CA . ARG A 1 102 ? -3.020 1.922 -40.308 1.00 48.59 102 ARG A CA 1
ATOM 761 C C . ARG A 1 102 ? -4.524 1.728 -40.131 1.00 48.59 102 ARG A C 1
ATOM 763 O O . ARG A 1 102 ? -4.963 0.709 -39.609 1.00 48.59 102 ARG A O 1
ATOM 770 N N . GLY A 1 103 ? -5.271 2.747 -40.531 1.00 43.72 103 GLY A N 1
ATOM 771 C CA . GLY A 1 103 ? -6.720 2.751 -40.699 1.00 43.72 103 GLY A CA 1
ATOM 772 C C . GLY A 1 103 ? -7.059 3.669 -41.855 1.00 43.72 103 GLY A C 1
ATOM 773 O O . GLY A 1 103 ? -6.418 4.743 -41.916 1.00 43.72 103 GLY A O 1
#

pLDDT: mean 82.99, std 20.07, range [39.56, 98.31]

Sequence (103 aa):
MKKFGTHQRLATPAGIGFDRAGRLLIANRRTNQILVVTENGQLETVIDDLQTPVGVVQTPDGGYVVSNIGGGVTIIRPDGARVEAGKDFGLLLTANLYSLRRG

=== Feature glossary ===
Key to the feature types in this record:

Secondary structure (8-state, DSSP). Secondary structure is the local, repeating backbone conformation. DSSP classifies it into eight states by reading the hydrogen-bond network: three helix types (H, G, I), two β types (E, B), two non-regular types (T, S), and unstructured coil (-).

Backbone torsions (φ/ψ). Backbone dihedral angles. Every residue except chain termini has a φ (preceding-C → N → Cα → C) and a ψ (N → Cα → C → next-N). They are reported in degrees following the IUPAC sign convention. Secondary structure is essentially a statement about which (φ, ψ) basin each residue occupies.

Predicted aligned error. Predicted Aligned Error (PAE) is an AlphaFold confidence matrix: entry (i, j) is the expected error in the position of residue j, in ångströms, when the prediction is superimposed on the true structure at residue i. Low PAE within a block of residues means that block is internally rigid and well-predicted; high PAE between two blocks means their relative placement is uncertain even if each block individually is confident.

B-factor. B-factor (Debye–Waller factor) reflects atomic displacement in the crystal lattice. It is an experimental observable (units Å²), not a prediction; low values mean the atom is pinned down, high values mean it moves or is heterogeneous across the crystal.

Secondary structure (3-state, P-SEA). Three-state secondary structure (P-SEA) collapses the eight DSSP classes into helix (a), strand (b), and coil (c). P-SEA assigns these from Cα geometry alone — distances and angles — without requiring backbone oxygens, so it works on any Cα trace.

Sequence. Primary structure: the covalent order of the twenty standard amino acids along the backbone. Two proteins with the same sequence will (almost always) fold to the same structure; two with 30% identity often share a fold but not the details.

pLDDT. pLDDT is the predicted lDDT-Cα score: AlphaFold's confidence that the local environment of each residue (all inter-atomic distances within 15 Å) is correctly placed. It is a per-residue number between 0 and 100, with higher meaning more reliable.

InterPro / GO / CATH / organism. Functional annotations link the protein to curated databases. InterPro entries identify conserved domains and families by matching the sequence against member-database signatures (P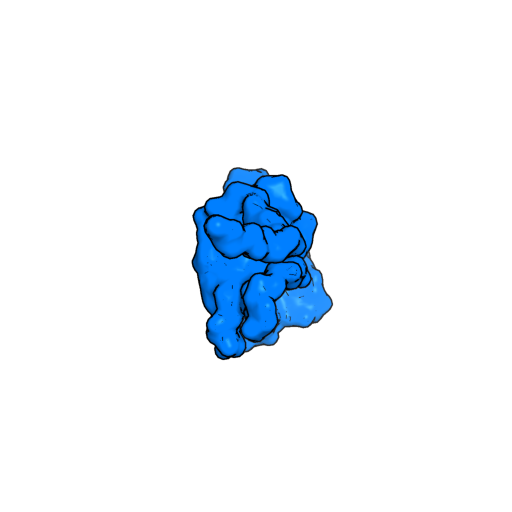fam, PROSITE, CDD, …). Gene Ontology (GO) terms describe molecular function, biological process, and cellular component in a controlled vocabulary. CATH places the structure in a hierarchical fold classification (Class/Architecture/Topology/Homologous-superfamily). The organism is the source species.

Contact-map, Ramachandran, and PAE plots. Three diagnostic plots accompany the record. The Cα contact map visualizes the tertiary structure as a 2D adjacency matrix (8 Å cutoff, sequence-local contacts suppressed). The Ramachandran plot shows the distribution of backbone (φ, ψ) torsions, with points in the α and β basins reflecting secondary structure content. The PAE plot shows AlphaFold's inter-residue confidence as a color matrix.

mmCIF coordinates. The mmCIF table is the protein's shape written out atom by atom. For each backbone N, Cα, C, and carbonyl O, it records an (x, y, z) coordinate triple in Å plus the residue type, chain letter, and residue number.

Radius of gyration, Cα contacts, bounding box. Three whole-structure scalars: the radius of gyration (RMS distance of Cα from centroid, in Å), the count of Cα–Cα contacts (pairs closer than 8 Å and separated by more than four residues in sequence — i.e. tertiary, not local, contacts), and the bounding-box dimensions. Together they distinguish compact globular folds from extended fibres or disordered chains.

Foldseek 3Di. The Foldseek 3Di string encodes local tertiary geometry as a 20-letter alphabet — one character per residue — derived from the relative positions of nearby Cα atoms. Unlike the amino-acid sequence, 3Di is a direct function of the 3D structure, so two proteins with the same fold have similar 3Di strings even at low sequence identity.

Rendered structure images. Six rendered views show the 3D structure from the faces of a cube — i.e. along ±x, ±y, ±z. Rendering representation is drawn randomly per protein from cartoon (secondary-structure ribbons), sticks (backbone bonds), or molecular surface; coloring is either N→C rainbow (blue at the N-terminus through red at the C-terminus) or one color per chain.

Nearest PDB structures. The Foldseek neighbor list gives the closest experimentally determined structures in the PDB, ranked by structural alignment. TM-score near 1 means near-identical fold; near 0.3 means only rough topology match. This is how one finds what a novel AlphaFold prediction most resembles in the solved-structure universe.

Solvent-accessible surface area. SASA measures how much of the protein is reachable by solvent. It is computed by rolling a water-sized probe over the atomic surface and summing the exposed area (Å²). Per-residue SASA distinguishes core (buried, low SASA) from surface (exposed, high SASA) residues; total SASA is a whole-molecule size measure.